Protein AF-A0A7S0VLE3-F1 (afdb_monomer_lite)

Radius of gyration: 24.73 Å; chains: 1; bounding box: 99×33×44 Å

Sequence (152 aa):
GGGARGEAKYWEDTLCALFGVPTDYTVLVSRQYVGLYHLLLAKTPLVERGVVRGARSLCAGCGLLGMLGNKGAVAASVAVYNDRICFLCAHLAAGQSQVERRNADYHDIIRRAVFTSESPEGREASRESAPPGEATPERAEGGGSPGGFAGA

Structure (mmCIF, N/CA/C/O backbone):
data_AF-A0A7S0VLE3-F1
#
_entry.id   AF-A0A7S0VLE3-F1
#
loop_
_atom_site.group_PDB
_atom_site.id
_atom_site.type_symbol
_atom_site.label_atom_id
_atom_site.label_alt_id
_atom_site.label_comp_id
_atom_site.label_asym_id
_atom_site.label_entity_id
_atom_site.label_seq_id
_atom_site.pdbx_PDB_ins_code
_atom_site.Cartn_x
_atom_site.Cartn_y
_atom_site.Cartn_z
_atom_site.occupancy
_atom_site.B_iso_or_equiv
_atom_site.auth_seq_id
_atom_site.auth_comp_id
_atom_site.auth_asym_id
_atom_site.auth_atom_id
_atom_site.pdbx_PDB_model_num
ATOM 1 N N . GLY A 1 1 ? 23.371 9.328 5.624 1.00 32.75 1 GLY A N 1
ATOM 2 C CA . GLY A 1 1 ? 22.262 8.429 5.249 1.00 32.75 1 GLY A CA 1
ATOM 3 C C . GLY A 1 1 ? 21.153 8.582 6.266 1.00 32.75 1 GLY A C 1
ATOM 4 O O . GLY A 1 1 ? 21.428 8.414 7.441 1.00 32.75 1 GLY A O 1
ATOM 5 N N . GLY A 1 2 ? 19.953 8.986 5.842 1.00 39.00 2 GLY A N 1
ATOM 6 C CA . GLY A 1 2 ? 18.837 9.315 6.749 1.00 39.00 2 GLY A CA 1
ATOM 7 C C . GLY A 1 2 ? 17.573 9.853 6.056 1.00 39.00 2 GLY A C 1
ATOM 8 O O . GLY A 1 2 ? 16.498 9.796 6.639 1.00 39.00 2 GLY A O 1
ATOM 9 N N . GLY A 1 3 ? 17.674 10.302 4.797 1.00 51.25 3 GLY A N 1
ATOM 10 C CA . GLY A 1 3 ? 16.578 10.978 4.084 1.00 51.25 3 GLY A CA 1
ATOM 11 C C . GLY A 1 3 ? 15.304 10.147 3.894 1.00 51.25 3 GLY A C 1
ATOM 12 O O . GLY A 1 3 ? 14.232 10.596 4.274 1.00 51.25 3 GLY A O 1
ATOM 13 N N . ALA A 1 4 ? 15.405 8.907 3.397 1.00 53.47 4 ALA A N 1
ATOM 14 C CA . ALA A 1 4 ? 14.213 8.135 3.021 1.00 53.47 4 ALA A CA 1
ATOM 15 C C . ALA A 1 4 ? 13.288 7.783 4.207 1.00 53.47 4 ALA A C 1
ATOM 17 O O . ALA A 1 4 ? 12.072 7.825 4.055 1.00 53.47 4 ALA A O 1
ATOM 18 N N . ARG A 1 5 ? 13.841 7.487 5.398 1.00 53.12 5 ARG A N 1
ATOM 19 C CA . ARG A 1 5 ? 13.031 7.189 6.601 1.00 53.12 5 ARG A CA 1
ATOM 20 C C . ARG A 1 5 ? 12.342 8.428 7.171 1.00 53.12 5 ARG A C 1
ATOM 22 O O . ARG A 1 5 ? 11.266 8.299 7.747 1.00 53.12 5 ARG A O 1
ATOM 29 N N . GLY A 1 6 ? 12.957 9.603 7.024 1.00 63.75 6 GLY A N 1
ATOM 30 C CA . GLY A 1 6 ? 12.367 10.865 7.468 1.00 63.75 6 GLY A CA 1
ATOM 31 C C . GLY A 1 6 ? 11.123 11.232 6.659 1.00 63.75 6 GLY A C 1
ATOM 32 O O . GLY A 1 6 ? 10.143 11.699 7.228 1.00 63.75 6 GLY A O 1
ATOM 33 N N . GLU A 1 7 ? 11.131 10.948 5.354 1.00 74.38 7 GLU A N 1
ATOM 34 C CA . GLU A 1 7 ? 10.026 11.291 4.453 1.00 74.38 7 GLU A CA 1
ATOM 35 C C . GLU A 1 7 ? 8.763 10.468 4.722 1.00 74.38 7 GLU A C 1
ATOM 37 O O . GLU A 1 7 ? 7.689 11.048 4.870 1.00 74.38 7 GLU A O 1
ATOM 42 N N . ALA A 1 8 ? 8.862 9.137 4.845 1.00 82.12 8 ALA A N 1
ATOM 43 C CA . ALA A 1 8 ? 7.682 8.324 5.162 1.00 82.12 8 ALA A CA 1
ATOM 44 C C . ALA A 1 8 ? 7.105 8.657 6.536 1.00 82.12 8 ALA A C 1
ATOM 46 O O . ALA A 1 8 ? 5.889 8.743 6.671 1.00 82.12 8 ALA A O 1
ATOM 47 N N . LYS A 1 9 ? 7.961 8.906 7.535 1.00 87.06 9 LYS A N 1
ATOM 48 C CA . LYS A 1 9 ? 7.494 9.309 8.862 1.00 87.06 9 LYS A CA 1
ATOM 49 C C . LYS A 1 9 ? 6.771 10.657 8.828 1.00 87.06 9 LYS A C 1
ATOM 51 O O . LYS A 1 9 ? 5.721 10.790 9.443 1.00 87.06 9 LYS A O 1
ATOM 56 N N . TYR A 1 10 ? 7.297 11.631 8.086 1.00 91.50 10 TYR A N 1
ATOM 57 C CA . TYR A 1 10 ? 6.638 12.925 7.910 1.00 91.50 10 TYR A CA 1
ATOM 58 C C . TYR A 1 10 ? 5.242 12.778 7.285 1.00 91.50 10 TYR A C 1
ATOM 60 O O . TYR A 1 10 ? 4.277 13.367 7.780 1.00 91.50 10 TYR A O 1
ATOM 68 N N . TRP A 1 11 ? 5.123 11.966 6.229 1.00 93.06 11 TRP A N 1
ATOM 69 C CA . TRP A 1 11 ? 3.835 11.692 5.587 1.00 93.06 11 TRP A CA 1
ATOM 70 C C . TRP A 1 11 ? 2.870 10.950 6.508 1.00 93.06 11 TRP A C 1
ATOM 72 O O . TRP A 1 11 ? 1.699 11.319 6.569 1.00 93.06 11 TRP A O 1
ATOM 82 N N . GLU A 1 12 ? 3.350 9.944 7.238 1.00 94.44 12 GLU A N 1
ATOM 83 C CA . GLU A 1 12 ? 2.547 9.206 8.211 1.00 94.44 12 GLU A CA 1
ATOM 84 C C . GLU A 1 12 ? 1.991 10.139 9.285 1.00 94.44 12 GLU A C 1
ATOM 86 O O . GLU A 1 12 ? 0.778 10.209 9.451 1.00 94.44 12 GLU A O 1
ATOM 91 N N . ASP A 1 13 ? 2.854 10.905 9.957 1.00 94.44 13 ASP A N 1
ATOM 92 C CA . ASP A 1 13 ? 2.459 11.807 11.042 1.00 94.44 13 ASP A CA 1
ATOM 93 C C . ASP A 1 13 ? 1.436 12.847 10.550 1.00 94.44 13 ASP A C 1
ATOM 95 O O . ASP A 1 13 ? 0.418 13.088 11.203 1.00 94.44 13 ASP A O 1
ATOM 99 N N . THR A 1 14 ? 1.669 13.422 9.363 1.00 96.06 14 THR A N 1
ATOM 100 C CA . THR A 1 14 ? 0.783 14.431 8.760 1.00 96.06 14 THR A CA 1
ATOM 101 C C . THR A 1 14 ? -0.594 13.857 8.432 1.00 96.06 14 THR A C 1
ATOM 103 O O . THR A 1 14 ? -1.618 14.455 8.770 1.00 96.06 14 THR A O 1
ATOM 106 N N . LEU A 1 15 ? -0.641 12.689 7.786 1.00 96.00 15 LEU A N 1
ATOM 107 C CA . LEU A 1 15 ? -1.901 12.050 7.402 1.00 96.00 15 LEU A CA 1
ATOM 108 C C . LEU A 1 15 ? -2.647 11.510 8.626 1.00 96.00 15 LEU A C 1
ATOM 110 O O . LEU A 1 15 ? -3.861 11.672 8.719 1.00 96.00 15 LEU A O 1
ATOM 114 N N . CYS A 1 16 ? -1.939 10.931 9.595 1.00 96.88 16 CYS A N 1
ATOM 115 C CA . CYS A 1 16 ? -2.521 10.473 10.853 1.00 96.88 16 CYS A CA 1
ATOM 116 C C . CYS A 1 16 ? -3.177 11.622 11.624 1.00 96.88 16 CYS A C 1
ATOM 118 O O . CYS A 1 16 ? -4.313 11.473 12.074 1.00 96.88 16 CYS A O 1
ATOM 120 N N . ALA A 1 17 ? -2.515 12.780 11.716 1.00 96.38 17 ALA A N 1
ATOM 121 C CA . ALA A 1 17 ? -3.099 13.966 12.337 1.00 96.38 17 ALA A CA 1
ATOM 122 C C . ALA A 1 17 ? -4.342 14.457 11.575 1.00 96.38 17 ALA A C 1
ATOM 124 O O . ALA A 1 17 ? -5.376 14.714 12.190 1.00 96.38 17 ALA A O 1
ATOM 125 N N . LEU A 1 18 ? -4.271 14.530 10.240 1.00 97.25 18 LEU A N 1
ATOM 126 C CA . LEU A 1 18 ? -5.385 14.973 9.393 1.00 97.25 18 LEU A CA 1
ATOM 127 C C . LEU A 1 18 ? -6.625 14.079 9.532 1.00 97.25 18 LEU A C 1
ATOM 129 O O . LEU A 1 18 ? -7.749 14.577 9.531 1.00 97.25 18 LEU A O 1
ATOM 133 N N . PHE A 1 19 ? -6.426 12.765 9.641 1.00 96.69 19 PHE A N 1
ATOM 134 C CA . PHE A 1 19 ? -7.511 11.794 9.761 1.00 96.69 19 PHE A CA 1
ATOM 135 C C . PHE A 1 19 ? -7.897 11.475 11.212 1.00 96.69 19 PHE A C 1
ATOM 137 O O . PHE A 1 19 ? -8.742 10.612 11.418 1.00 96.69 19 PHE A O 1
ATOM 144 N N . GLY A 1 20 ? -7.318 12.135 12.218 1.00 95.69 20 GLY A N 1
ATOM 145 C CA . GLY A 1 20 ? -7.679 11.901 13.621 1.00 95.69 20 GLY A CA 1
ATOM 146 C C . GLY A 1 20 ? -7.301 10.506 14.133 1.00 95.69 20 GLY A C 1
ATOM 147 O O . GLY A 1 20 ? -8.041 9.905 14.910 1.00 95.69 20 GLY A O 1
ATOM 148 N N . VAL A 1 21 ? -6.175 9.952 13.681 1.00 96.25 21 VAL A N 1
ATOM 149 C CA . VAL A 1 21 ? -5.635 8.671 14.167 1.00 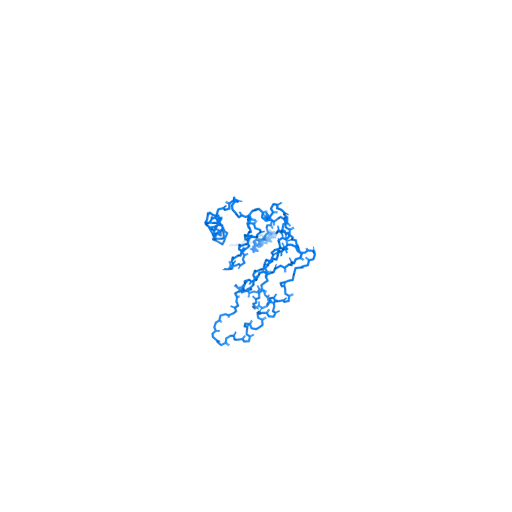96.25 21 VAL A CA 1
ATOM 150 C C . VAL A 1 21 ? -5.078 8.832 15.597 1.00 96.25 21 VAL A C 1
ATOM 152 O O . VAL A 1 21 ? -4.395 9.822 15.855 1.00 96.25 21 VAL A O 1
ATOM 155 N N . PRO A 1 22 ? -5.287 7.870 16.52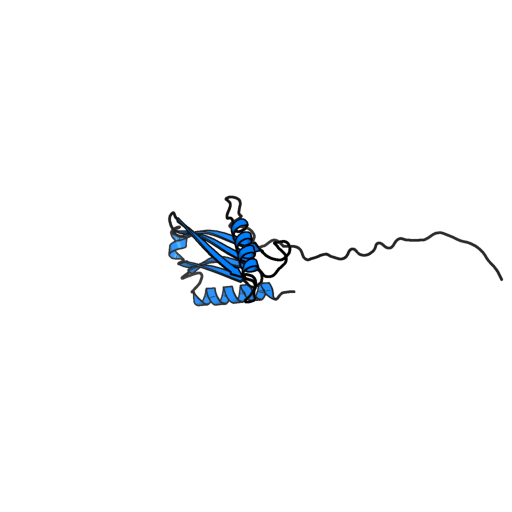7 1.00 90.69 22 PRO A N 1
ATOM 156 C CA . PRO A 1 22 ? -6.004 6.600 16.363 1.00 90.69 22 PRO A CA 1
ATOM 157 C C . PRO A 1 22 ? -7.515 6.664 16.670 1.00 90.69 22 PRO A C 1
ATOM 159 O O . PRO A 1 22 ? -8.189 5.635 16.659 1.00 90.69 22 PRO A O 1
ATOM 162 N N . THR A 1 23 ? -8.060 7.840 16.986 1.00 96.06 23 THR A N 1
ATOM 163 C CA . THR A 1 23 ? -9.443 7.993 17.466 1.00 96.06 23 THR A CA 1
ATOM 164 C C . THR A 1 23 ? -10.476 7.682 16.382 1.00 96.06 23 THR A C 1
ATOM 166 O O . THR A 1 23 ? -11.296 6.782 16.549 1.00 96.06 23 THR A O 1
ATOM 169 N N . ASP A 1 24 ? -10.427 8.391 15.255 1.00 96.94 24 ASP A N 1
ATOM 170 C CA . ASP A 1 24 ? -11.396 8.230 14.167 1.00 96.94 24 ASP A CA 1
ATOM 171 C C . ASP A 1 24 ? -11.002 7.113 13.202 1.00 96.94 24 ASP A C 1
ATOM 173 O O . ASP A 1 24 ? -11.865 6.435 12.630 1.00 96.94 24 ASP A O 1
ATOM 177 N N . TYR A 1 25 ? -9.698 6.928 13.009 1.00 98.56 25 TYR A N 1
ATOM 178 C CA . TYR A 1 25 ? -9.113 5.942 12.113 1.00 98.56 25 TYR A CA 1
ATOM 179 C C . TYR A 1 25 ? -7.948 5.219 12.778 1.00 98.56 25 TYR A C 1
ATOM 181 O O . TYR A 1 25 ? -7.214 5.793 13.567 1.00 98.56 25 TYR A O 1
ATOM 189 N N . THR A 1 26 ? -7.731 3.967 12.398 1.00 97.62 26 THR A N 1
ATOM 190 C CA . THR A 1 26 ? -6.593 3.144 12.802 1.00 97.62 26 THR A CA 1
ATOM 191 C C . THR A 1 26 ? -5.709 2.872 11.590 1.00 97.62 26 THR A C 1
ATOM 193 O O . THR A 1 26 ? -6.213 2.548 10.509 1.00 97.62 26 THR A O 1
ATOM 196 N N . VAL A 1 27 ? -4.390 2.986 11.768 1.00 97.50 27 VAL A N 1
ATOM 197 C CA . VAL A 1 27 ? -3.403 2.593 10.754 1.00 97.50 27 VAL A CA 1
ATOM 198 C C . VAL A 1 27 ? -3.365 1.075 10.656 1.00 97.50 27 VAL A C 1
ATOM 200 O O . VAL A 1 27 ? -3.075 0.391 11.633 1.00 97.50 27 VAL A O 1
ATOM 203 N N . LEU A 1 28 ? -3.644 0.552 9.465 1.00 96.94 28 LEU A N 1
ATOM 204 C CA . LEU A 1 28 ? -3.559 -0.876 9.161 1.00 96.94 28 LEU A CA 1
ATOM 205 C C . LEU A 1 28 ? -2.238 -1.236 8.481 1.00 96.94 28 LEU A C 1
ATOM 207 O O . LEU A 1 28 ? -1.669 -2.288 8.746 1.00 96.94 28 LEU A O 1
ATOM 211 N N . VAL A 1 29 ? -1.757 -0.366 7.590 1.00 95.88 29 VAL A N 1
ATOM 212 C CA . VAL A 1 29 ? -0.486 -0.521 6.872 1.00 95.88 29 VAL A CA 1
ATOM 213 C C . VAL A 1 29 ? 0.170 0.844 6.743 1.00 95.88 29 VAL A C 1
ATOM 215 O O . VAL A 1 29 ? -0.483 1.781 6.298 1.00 95.88 29 VAL A O 1
ATOM 218 N N . SER A 1 30 ? 1.466 0.923 7.042 1.00 94.75 30 SER A N 1
ATOM 219 C CA . SER A 1 30 ? 2.356 2.013 6.630 1.00 94.75 30 SER A CA 1
ATOM 220 C C . SER A 1 30 ? 3.574 1.392 5.952 1.00 94.75 30 SER A C 1
ATOM 222 O O . SER A 1 30 ? 4.336 0.644 6.574 1.00 94.75 30 SER A O 1
ATOM 224 N N . ARG A 1 31 ? 3.720 1.605 4.641 1.00 93.00 31 ARG A N 1
ATOM 225 C CA . ARG A 1 31 ? 4.765 0.947 3.849 1.00 93.00 31 ARG A CA 1
ATOM 226 C C . ARG A 1 31 ? 5.349 1.881 2.803 1.00 93.00 31 ARG A C 1
ATOM 228 O O . ARG A 1 31 ? 4.628 2.421 1.970 1.00 93.00 31 ARG A O 1
ATOM 235 N N . GLN A 1 32 ? 6.673 2.002 2.801 1.00 90.81 32 GLN A N 1
ATOM 236 C CA . GLN A 1 32 ? 7.426 2.723 1.780 1.00 90.81 32 GLN A CA 1
ATOM 237 C C . GLN A 1 32 ? 8.204 1.750 0.889 1.00 90.81 32 GLN A C 1
ATOM 239 O O . GLN A 1 32 ? 8.788 0.776 1.370 1.00 90.81 32 GLN A O 1
ATOM 244 N N . TYR A 1 33 ? 8.246 2.038 -0.410 1.00 88.94 33 TYR A N 1
ATOM 245 C CA . TYR A 1 33 ? 9.132 1.393 -1.371 1.00 88.94 33 TYR A CA 1
ATOM 246 C C . TYR A 1 33 ? 9.749 2.441 -2.296 1.00 88.94 33 TYR A C 1
ATOM 248 O O . TYR A 1 33 ? 9.113 2.918 -3.235 1.00 88.94 33 TYR A O 1
ATOM 256 N N . VAL A 1 34 ? 11.004 2.802 -2.026 1.00 87.38 34 VAL A N 1
ATOM 257 C CA . VAL A 1 34 ? 11.712 3.880 -2.732 1.00 87.38 34 VAL A CA 1
ATOM 258 C C . VAL A 1 34 ? 10.886 5.179 -2.682 1.00 87.38 34 VAL A C 1
ATOM 260 O O . VAL A 1 34 ? 10.722 5.736 -1.600 1.00 87.38 34 VAL A O 1
ATOM 263 N N . GLY A 1 35 ? 10.335 5.640 -3.811 1.00 86.38 35 GLY A N 1
ATOM 264 C CA . GLY A 1 35 ? 9.496 6.842 -3.902 1.00 86.38 35 GLY A CA 1
ATOM 265 C C . GLY A 1 35 ? 7.989 6.586 -3.791 1.00 86.38 35 GLY A C 1
ATOM 266 O O . GLY A 1 35 ? 7.208 7.509 -3.987 1.00 86.38 35 GLY A O 1
ATOM 267 N N . LEU A 1 36 ? 7.563 5.347 -3.536 1.00 90.31 36 LEU A N 1
ATOM 268 C CA . LEU A 1 36 ? 6.164 5.002 -3.286 1.00 90.31 36 LEU A CA 1
ATOM 269 C C . LEU A 1 36 ? 5.909 4.926 -1.785 1.00 90.31 36 LEU A C 1
ATOM 271 O O . LEU A 1 36 ? 6.674 4.290 -1.059 1.00 90.31 36 LEU A O 1
ATOM 275 N N . TYR A 1 37 ? 4.800 5.504 -1.337 1.00 92.50 37 TYR A N 1
ATOM 276 C CA . TYR A 1 37 ? 4.322 5.382 0.034 1.00 92.50 37 TYR A CA 1
ATOM 277 C C . TYR A 1 37 ? 2.855 4.949 0.042 1.00 92.50 37 TYR A C 1
ATOM 279 O O . TYR A 1 37 ? 2.046 5.460 -0.731 1.00 92.50 37 TYR A O 1
ATOM 287 N N . HIS A 1 38 ? 2.531 3.971 0.885 1.00 93.81 38 HIS A N 1
ATOM 288 C CA . HIS A 1 38 ? 1.207 3.375 1.003 1.00 93.81 38 HIS A CA 1
ATOM 289 C C . HIS A 1 38 ? 0.790 3.369 2.471 1.00 93.81 38 HIS A C 1
ATOM 291 O O . HIS A 1 38 ? 1.357 2.635 3.284 1.00 93.81 38 HIS A O 1
ATOM 297 N N . LEU A 1 39 ? -0.208 4.192 2.783 1.00 96.19 39 LEU A N 1
ATOM 298 C CA . LEU A 1 39 ? -0.849 4.268 4.087 1.00 96.19 39 LEU A CA 1
ATOM 299 C C . LEU A 1 39 ? -2.289 3.771 3.943 1.00 96.19 39 LEU A C 1
ATOM 301 O O . LEU A 1 39 ? -3.084 4.383 3.231 1.00 96.19 39 LEU A O 1
ATOM 305 N N . LEU A 1 40 ? -2.619 2.656 4.595 1.00 97.25 40 LEU A 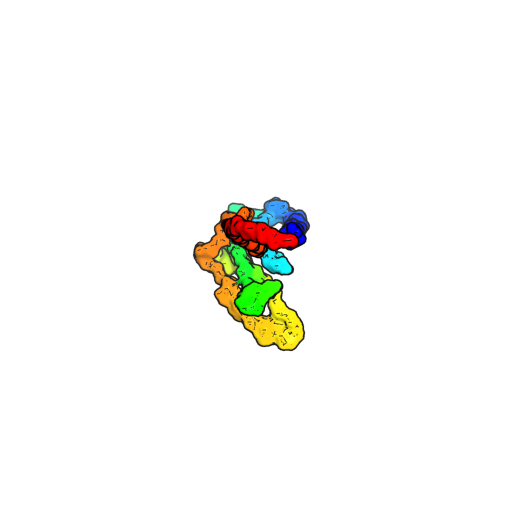N 1
ATOM 306 C CA . LEU A 1 40 ? -3.981 2.125 4.643 1.00 97.25 40 LEU A CA 1
ATOM 307 C C . LEU A 1 40 ? -4.573 2.397 6.023 1.00 97.25 40 LEU A C 1
ATOM 309 O O . LEU A 1 40 ? -4.063 1.898 7.027 1.00 97.25 40 LEU A O 1
ATOM 313 N N . LEU A 1 41 ? -5.665 3.156 6.054 1.00 97.69 41 LEU A N 1
ATOM 314 C CA . LEU A 1 41 ? -6.415 3.497 7.260 1.00 97.69 41 LEU A CA 1
ATOM 315 C C . LEU A 1 41 ? -7.820 2.893 7.191 1.00 97.69 41 LEU A C 1
ATOM 317 O O . LEU A 1 41 ? -8.419 2.823 6.117 1.00 97.69 41 LEU A O 1
ATOM 321 N N . ALA A 1 42 ? -8.380 2.521 8.338 1.00 98.06 42 ALA A N 1
ATOM 322 C CA . ALA A 1 42 ? -9.794 2.167 8.460 1.00 98.06 42 ALA A CA 1
ATOM 323 C C . ALA A 1 42 ? -10.413 2.837 9.681 1.00 98.06 42 ALA A C 1
ATOM 325 O O . ALA A 1 42 ? -9.715 3.105 10.653 1.00 98.06 42 ALA A O 1
ATOM 326 N N . LYS A 1 43 ? -11.724 3.104 9.647 1.00 98.25 43 LYS A N 1
ATOM 327 C CA . LYS A 1 43 ? -12.439 3.665 10.800 1.00 98.25 43 LYS A CA 1
ATOM 328 C C . LYS A 1 43 ? -12.236 2.776 12.028 1.00 98.25 43 LYS A C 1
ATOM 330 O O . LYS A 1 43 ? -12.536 1.583 11.957 1.00 98.25 43 LYS A O 1
ATOM 335 N N . THR A 1 44 ? -11.798 3.355 13.145 1.00 98.25 44 THR A N 1
ATOM 336 C CA . THR A 1 44 ? -11.471 2.611 14.378 1.00 98.25 44 THR A CA 1
ATOM 337 C C . THR A 1 44 ? -12.606 1.686 14.838 1.00 98.25 44 THR A C 1
ATOM 339 O O . THR A 1 44 ? -12.345 0.497 15.030 1.00 98.25 44 THR A O 1
ATOM 342 N N . PRO A 1 45 ? -13.891 2.108 14.833 1.00 98.38 45 PRO A N 1
ATOM 343 C CA . PRO A 1 45 ? -14.985 1.213 15.215 1.00 98.38 45 PRO A CA 1
ATOM 344 C C . PRO A 1 45 ? -15.149 -0.028 14.315 1.00 98.38 45 PRO A C 1
ATOM 346 O O . PRO A 1 45 ? -15.707 -1.033 14.749 1.00 98.38 45 PRO A O 1
ATOM 349 N N . LEU A 1 46 ? -14.714 0.015 13.047 1.00 98.25 46 LEU A N 1
ATOM 350 C CA . LEU A 1 46 ? -14.757 -1.155 12.156 1.00 98.25 46 LEU A CA 1
ATOM 351 C C . LEU A 1 46 ? -13.637 -2.153 12.463 1.00 98.25 46 LEU A C 1
ATOM 353 O O . LEU A 1 46 ? -13.835 -3.356 12.293 1.00 98.25 46 LEU A O 1
ATOM 357 N N . VAL A 1 47 ? -12.486 -1.660 12.917 1.00 97.94 47 VAL A N 1
ATOM 358 C CA . VAL A 1 47 ? -11.359 -2.494 13.346 1.00 97.94 47 VAL A CA 1
ATOM 359 C C . VAL A 1 47 ? -11.688 -3.165 14.679 1.00 97.94 47 VAL A C 1
ATOM 361 O O . VAL A 1 47 ? -11.575 -4.381 14.791 1.00 97.94 47 VAL A O 1
ATOM 364 N N . GLU A 1 48 ? -12.201 -2.406 15.652 1.00 97.50 48 GLU A N 1
ATOM 365 C CA . GLU A 1 48 ? -12.584 -2.917 16.979 1.00 97.50 48 GLU A CA 1
ATOM 366 C C . GLU A 1 48 ? -13.678 -3.989 16.915 1.00 97.50 48 GLU A C 1
ATOM 368 O O . GLU A 1 48 ? -13.625 -4.984 17.634 1.00 97.50 48 GLU A O 1
ATOM 373 N N . ARG A 1 49 ? -14.652 -3.833 16.007 1.00 98.12 49 ARG A N 1
ATOM 374 C CA . ARG A 1 49 ? -15.687 -4.852 15.758 1.00 98.12 49 ARG A CA 1
ATOM 375 C C . ARG A 1 49 ? -15.190 -6.057 14.953 1.00 98.12 49 ARG A C 1
ATOM 377 O O . ARG A 1 49 ? -15.981 -6.951 14.662 1.00 98.12 49 ARG A O 1
ATOM 384 N N . GLY A 1 50 ? -13.928 -6.070 14.524 1.00 97.31 50 GLY A N 1
ATOM 385 C CA . GLY A 1 50 ? -13.360 -7.130 13.689 1.00 97.31 50 GLY A CA 1
ATOM 386 C C . GLY A 1 50 ? -13.916 -7.183 12.261 1.00 97.31 50 GLY A C 1
ATOM 387 O O . GLY A 1 50 ? -13.700 -8.173 11.561 1.00 97.31 50 GLY A O 1
ATOM 388 N N . VAL A 1 51 ? -14.618 -6.136 11.808 1.00 98.31 51 VAL A N 1
ATOM 389 C CA . VAL A 1 51 ? -15.119 -6.031 10.426 1.00 98.31 51 VAL A CA 1
ATOM 390 C C . VAL A 1 51 ? -13.953 -5.866 9.458 1.00 98.31 51 VAL A C 1
ATOM 392 O O . VAL A 1 51 ? -13.965 -6.470 8.390 1.00 98.31 51 VAL A O 1
ATOM 395 N N . VAL A 1 52 ? -12.944 -5.078 9.839 1.00 98.38 52 VAL A N 1
ATOM 396 C CA . VAL A 1 52 ? -11.714 -4.875 9.065 1.00 98.38 52 VAL A CA 1
ATOM 397 C C . VAL A 1 52 ? -10.542 -5.507 9.810 1.00 98.38 52 VAL A C 1
ATOM 399 O O . VAL A 1 52 ? -10.272 -5.141 10.951 1.00 98.38 52 VAL A O 1
ATOM 402 N N . ARG A 1 53 ? -9.859 -6.476 9.189 1.00 96.88 53 ARG A N 1
ATOM 403 C CA . ARG A 1 53 ? -8.816 -7.292 9.843 1.00 96.88 53 ARG A CA 1
ATOM 404 C C . ARG A 1 53 ? -7.846 -7.933 8.845 1.00 96.88 53 ARG A C 1
ATOM 406 O O . ARG A 1 53 ? -8.134 -7.993 7.653 1.00 96.88 53 ARG A O 1
ATOM 413 N N . GLY A 1 54 ? -6.723 -8.462 9.339 1.00 95.00 54 GLY A N 1
ATOM 414 C CA . GLY A 1 54 ? -5.758 -9.245 8.543 1.00 95.00 54 GLY A CA 1
ATOM 415 C C . GLY A 1 54 ? -5.199 -8.466 7.349 1.00 95.00 54 GLY A C 1
ATOM 416 O O . GLY A 1 54 ? -5.477 -8.822 6.190 1.00 95.00 54 GLY A O 1
ATOM 417 N N . ALA A 1 55 ? -4.534 -7.350 7.664 1.00 96.06 55 ALA A N 1
ATOM 418 C CA . ALA A 1 55 ? -3.969 -6.405 6.714 1.00 96.06 55 ALA A CA 1
ATOM 419 C C . ALA A 1 55 ? -2.506 -6.751 6.355 1.00 96.06 55 ALA A C 1
ATOM 421 O O . ALA A 1 55 ? -1.590 -6.548 7.149 1.00 96.06 55 ALA A O 1
ATOM 422 N N . ARG A 1 56 ? -2.278 -7.221 5.122 1.00 94.81 56 ARG A N 1
ATOM 423 C CA . ARG A 1 56 ? -0.971 -7.530 4.513 1.00 94.81 56 ARG A CA 1
ATOM 424 C C . ARG A 1 56 ? -0.384 -6.316 3.873 1.00 94.81 56 ARG A C 1
ATOM 426 O O . ARG A 1 56 ? -1.120 -5.508 3.318 1.00 94.81 56 ARG A O 1
ATOM 433 N N . SER A 1 57 ? 0.941 -6.285 3.797 1.00 95.50 57 SER A N 1
ATOM 434 C CA . SER A 1 57 ? 1.633 -5.449 2.827 1.00 95.50 57 SER A CA 1
ATOM 435 C C . SER A 1 57 ? 2.832 -6.163 2.220 1.00 95.50 57 SER A C 1
ATOM 437 O O . SER A 1 57 ? 3.430 -7.032 2.848 1.00 95.50 57 SER A O 1
ATOM 439 N N . LEU A 1 58 ? 3.168 -5.806 0.984 1.00 93.75 58 LEU A N 1
ATOM 440 C CA . LEU A 1 58 ? 4.374 -6.267 0.303 1.00 93.75 58 LEU A CA 1
ATOM 441 C C . LEU A 1 58 ? 4.895 -5.190 -0.646 1.00 93.75 58 LEU A C 1
ATOM 443 O O . LEU A 1 58 ? 4.179 -4.250 -1.003 1.00 93.75 58 LEU A O 1
ATOM 447 N N . CYS A 1 59 ? 6.140 -5.358 -1.080 1.00 92.56 59 CYS A N 1
ATOM 448 C CA . CYS A 1 59 ? 6.738 -4.564 -2.145 1.00 92.56 59 CYS A CA 1
ATOM 449 C C . CYS A 1 59 ? 7.183 -5.505 -3.268 1.00 92.56 59 CYS A C 1
ATOM 451 O O . CYS A 1 59 ? 7.742 -6.566 -2.996 1.00 92.56 59 CYS A O 1
ATOM 453 N N . ALA A 1 60 ? 6.968 -5.107 -4.518 1.00 91.19 60 ALA A N 1
ATOM 454 C CA . ALA A 1 60 ? 7.376 -5.854 -5.701 1.00 91.19 60 ALA A CA 1
ATOM 455 C C . ALA A 1 60 ? 8.242 -4.953 -6.586 1.00 91.19 60 ALA A C 1
ATOM 457 O O . ALA A 1 60 ? 7.731 -4.051 -7.244 1.00 91.19 60 ALA A O 1
ATOM 458 N N . GLY A 1 61 ? 9.556 -5.179 -6.584 1.00 87.62 61 GLY A N 1
ATOM 459 C CA . GLY A 1 61 ? 10.476 -4.468 -7.473 1.00 87.62 61 GLY A CA 1
ATOM 460 C C . GLY A 1 61 ? 10.389 -4.960 -8.917 1.00 87.62 61 GLY A C 1
ATOM 461 O O . GLY A 1 61 ? 10.177 -6.151 -9.152 1.00 87.62 61 GLY A O 1
ATOM 462 N N . CYS A 1 62 ? 10.592 -4.047 -9.866 1.00 83.12 62 CYS A N 1
ATOM 463 C CA . CYS A 1 62 ? 10.812 -4.337 -11.285 1.00 83.12 62 CYS A CA 1
ATOM 464 C C . CYS A 1 62 ? 11.967 -3.462 -11.813 1.00 83.12 62 CYS A C 1
ATOM 466 O O . CYS A 1 62 ? 12.373 -2.500 -11.160 1.00 83.12 62 CYS A O 1
ATOM 468 N N . GLY A 1 63 ? 12.561 -3.796 -12.964 1.00 72.38 63 GLY A N 1
ATOM 469 C CA . GLY A 1 63 ? 13.711 -3.022 -13.460 1.00 72.38 63 GLY A CA 1
ATOM 470 C C . GLY A 1 63 ? 14.695 -3.795 -14.331 1.00 72.38 63 GLY A C 1
ATOM 471 O O . GLY A 1 63 ? 14.376 -4.864 -14.864 1.00 72.38 63 GLY A O 1
ATOM 472 N N . LEU A 1 64 ? 15.900 -3.243 -14.482 1.00 62.81 64 LEU A N 1
ATOM 473 C CA . LEU A 1 64 ? 17.031 -3.952 -15.079 1.00 62.81 64 LEU A CA 1
ATOM 474 C C . LEU A 1 64 ? 17.365 -5.148 -14.167 1.00 62.81 64 LEU A C 1
ATOM 476 O O . LEU A 1 64 ? 17.356 -5.009 -12.944 1.00 62.81 64 LEU A O 1
ATOM 480 N N . LEU A 1 65 ? 17.567 -6.343 -14.734 1.00 63.44 65 LEU A N 1
ATOM 481 C CA . LEU A 1 65 ? 17.706 -7.605 -13.976 1.00 63.44 65 LEU A CA 1
ATOM 482 C C . LEU A 1 65 ? 16.521 -7.925 -13.032 1.00 63.44 65 LEU A C 1
ATOM 484 O O . LEU A 1 65 ? 16.661 -8.685 -12.078 1.00 63.44 65 LEU A O 1
ATOM 488 N N . GLY A 1 66 ? 15.340 -7.343 -13.269 1.00 57.19 66 GLY A N 1
ATOM 489 C CA . GLY A 1 66 ? 14.123 -7.626 -12.501 1.00 57.19 66 GLY A CA 1
ATOM 490 C C . GLY A 1 66 ? 14.113 -7.106 -11.057 1.00 57.19 66 GLY A C 1
ATOM 491 O O . GLY A 1 66 ? 13.154 -7.379 -10.341 1.00 57.19 66 GLY A O 1
ATOM 492 N N . MET A 1 67 ? 15.152 -6.389 -10.606 1.00 59.06 67 MET A N 1
ATOM 493 C CA . MET A 1 67 ? 15.255 -5.849 -9.235 1.00 59.06 67 MET A CA 1
ATOM 494 C C . MET A 1 67 ? 16.072 -4.552 -9.124 1.00 59.06 67 MET A C 1
ATOM 496 O O . MET A 1 67 ? 15.985 -3.874 -8.102 1.00 59.06 67 MET A O 1
ATOM 500 N N . LEU A 1 68 ? 16.868 -4.193 -10.137 1.00 60.09 68 LEU A N 1
ATOM 501 C CA . LEU A 1 68 ? 17.725 -3.011 -10.098 1.00 60.09 68 LEU A CA 1
ATOM 502 C C . LEU A 1 68 ? 16.962 -1.803 -10.670 1.00 60.09 68 LEU A C 1
ATOM 504 O O . LEU A 1 68 ? 16.800 -1.666 -11.886 1.00 60.09 68 LEU A O 1
ATOM 508 N N . GLY A 1 69 ? 16.456 -0.939 -9.787 1.00 63.75 69 GLY A N 1
ATOM 509 C CA . GLY A 1 69 ? 15.768 0.296 -10.168 1.00 63.75 69 GLY A CA 1
ATOM 510 C C . GLY A 1 69 ? 14.916 0.909 -9.055 1.00 63.75 69 GLY A C 1
ATOM 511 O O . GLY A 1 69 ? 14.701 0.312 -8.006 1.00 63.75 69 GLY A O 1
ATOM 512 N N . ASN A 1 70 ? 14.400 2.116 -9.304 1.00 76.25 70 ASN A N 1
ATOM 513 C CA . ASN A 1 70 ? 13.410 2.796 -8.454 1.00 76.25 70 ASN A CA 1
ATOM 514 C C . ASN A 1 70 ? 11.960 2.534 -8.907 1.00 76.25 70 ASN A C 1
ATOM 516 O O . ASN A 1 70 ? 11.074 3.356 -8.664 1.00 76.25 70 ASN A O 1
ATOM 520 N N . LYS A 1 71 ? 11.744 1.431 -9.631 1.00 88.31 71 LYS A N 1
ATOM 521 C CA . LYS A 1 71 ? 10.472 1.040 -10.239 1.00 88.31 71 LYS A CA 1
ATOM 522 C C . LYS A 1 71 ? 9.934 -0.203 -9.548 1.00 88.31 71 LYS A C 1
ATOM 524 O O . LYS A 1 71 ? 10.688 -1.028 -9.037 1.00 88.31 71 LYS A O 1
ATOM 529 N N . GLY A 1 72 ? 8.619 -0.310 -9.496 1.00 92.88 72 GLY A N 1
ATOM 530 C CA . GLY A 1 72 ? 7.956 -1.406 -8.807 1.00 92.88 72 GLY A CA 1
ATOM 531 C C . GLY A 1 72 ? 6.616 -0.987 -8.248 1.00 92.88 72 GLY A C 1
ATOM 532 O O . GLY A 1 72 ? 6.034 0.011 -8.671 1.00 92.88 72 GLY A O 1
ATOM 533 N N . ALA A 1 73 ? 6.137 -1.752 -7.281 1.00 94.25 73 ALA A N 1
ATOM 534 C CA . ALA A 1 73 ? 4.871 -1.523 -6.622 1.00 94.25 73 ALA A CA 1
ATOM 535 C C . ALA A 1 73 ? 4.953 -1.767 -5.119 1.00 94.25 73 ALA A C 1
ATOM 537 O O . ALA A 1 73 ? 5.775 -2.540 -4.625 1.00 94.25 73 ALA A O 1
ATOM 538 N N . VAL A 1 74 ? 4.030 -1.136 -4.408 1.00 94.88 74 VAL A N 1
ATOM 539 C CA . VAL A 1 74 ? 3.673 -1.448 -3.029 1.00 94.88 74 VAL A CA 1
ATOM 540 C C . VAL A 1 74 ? 2.212 -1.875 -3.022 1.00 94.88 74 VAL A C 1
ATOM 542 O O . VAL A 1 74 ? 1.364 -1.238 -3.649 1.00 94.88 74 VAL A O 1
ATOM 545 N N . ALA A 1 75 ? 1.912 -2.967 -2.332 1.00 95.88 75 ALA A N 1
ATOM 546 C CA . ALA A 1 75 ? 0.561 -3.497 -2.238 1.00 95.88 75 ALA A CA 1
ATOM 547 C C . ALA A 1 75 ? 0.165 -3.692 -0.779 1.00 95.88 75 ALA A C 1
ATOM 549 O O . ALA A 1 75 ? 1.012 -3.990 0.064 1.00 95.88 75 ALA A O 1
ATOM 550 N N . ALA A 1 76 ? -1.123 -3.541 -0.500 1.00 96.69 76 ALA A N 1
ATOM 551 C CA . ALA A 1 76 ? -1.735 -3.833 0.782 1.00 96.69 76 ALA A CA 1
ATOM 552 C C . ALA A 1 76 ? -3.001 -4.660 0.563 1.00 96.69 76 ALA A C 1
ATOM 554 O O . ALA A 1 76 ? -3.758 -4.384 -0.363 1.00 96.69 76 ALA A O 1
ATOM 555 N N . SER A 1 77 ? -3.259 -5.663 1.399 1.00 96.38 77 SER A N 1
ATOM 556 C CA . SER A 1 77 ? -4.479 -6.465 1.297 1.00 96.38 77 SER A CA 1
ATOM 557 C C . SER A 1 77 ? -5.134 -6.636 2.650 1.00 96.38 77 SER A C 1
ATOM 559 O O . SER A 1 77 ? -4.487 -7.094 3.573 1.00 96.38 77 SER A O 1
ATOM 561 N N . VAL A 1 78 ? -6.427 -6.366 2.757 1.00 97.38 78 VAL A N 1
ATOM 562 C CA . VAL A 1 78 ? -7.172 -6.410 4.018 1.00 97.38 78 VAL A CA 1
ATOM 563 C C . VAL A 1 78 ? -8.463 -7.201 3.840 1.00 97.38 78 VAL A C 1
ATOM 565 O O . VAL A 1 78 ? -9.051 -7.190 2.757 1.00 97.38 78 VAL A O 1
ATOM 568 N N . ALA A 1 79 ? -8.898 -7.910 4.879 1.00 97.69 79 ALA A N 1
ATOM 569 C CA . ALA A 1 79 ? -10.228 -8.504 4.908 1.00 97.69 79 ALA A CA 1
ATOM 570 C C . ALA A 1 79 ? -11.250 -7.479 5.412 1.00 97.69 79 ALA A C 1
ATOM 572 O O . ALA A 1 79 ? -11.035 -6.849 6.449 1.00 97.69 79 ALA A O 1
ATOM 573 N N . VAL A 1 80 ? -12.359 -7.341 4.689 1.00 97.88 80 VAL A N 1
ATOM 574 C CA . VAL A 1 80 ? -13.532 -6.555 5.079 1.00 97.88 80 VAL A CA 1
ATOM 575 C C . VAL A 1 80 ? -14.727 -7.502 5.061 1.00 97.88 80 VAL A C 1
ATOM 577 O O . VAL A 1 80 ? -15.086 -8.034 4.014 1.00 97.88 80 VAL A O 1
ATOM 580 N N . TYR A 1 81 ? -15.314 -7.763 6.228 1.00 96.81 81 TYR A N 1
ATOM 581 C CA . TYR A 1 81 ? -16.245 -8.877 6.436 1.00 96.81 81 TYR A CA 1
ATOM 582 C C . TYR A 1 81 ? -15.631 -10.226 6.011 1.00 96.81 81 TYR A C 1
ATOM 584 O O . TYR A 1 81 ? -14.722 -10.734 6.679 1.00 96.81 81 TYR A O 1
ATOM 592 N N . ASN A 1 82 ? -16.136 -10.792 4.913 1.00 96.00 82 ASN A N 1
ATOM 593 C CA . ASN A 1 82 ? -15.735 -12.081 4.355 1.00 96.00 82 ASN A CA 1
ATOM 594 C C . ASN A 1 82 ? -14.923 -11.937 3.061 1.00 96.00 82 ASN A C 1
ATOM 596 O O . ASN A 1 82 ? -14.380 -12.928 2.579 1.00 96.00 82 ASN A O 1
ATOM 600 N N . ASP A 1 83 ? -14.801 -10.719 2.532 1.00 96.69 83 ASP A N 1
ATOM 601 C CA . ASP A 1 83 ? -14.102 -10.449 1.282 1.00 96.69 83 ASP A CA 1
ATOM 602 C C . ASP A 1 83 ? -12.713 -9.876 1.545 1.00 96.69 83 ASP A C 1
ATOM 604 O O . ASP A 1 83 ? -12.462 -9.201 2.548 1.00 96.69 83 ASP A O 1
ATOM 608 N N . ARG A 1 84 ? -11.783 -10.128 0.621 1.00 95.06 84 ARG A N 1
ATOM 609 C CA . ARG A 1 84 ? -10.454 -9.516 0.648 1.00 95.06 84 ARG A CA 1
ATOM 610 C C . ARG A 1 84 ? -10.343 -8.448 -0.420 1.00 95.06 84 ARG A C 1
ATOM 612 O O . ARG A 1 84 ? -10.532 -8.717 -1.601 1.00 95.06 84 ARG A O 1
ATOM 619 N N . ILE A 1 85 ? -9.938 -7.261 0.008 1.00 96.50 85 ILE A N 1
ATOM 620 C CA . ILE A 1 85 ? -9.634 -6.140 -0.873 1.00 96.50 85 ILE A CA 1
ATOM 621 C C . ILE A 1 85 ? -8.115 -6.018 -0.965 1.00 96.50 85 ILE A C 1
ATOM 623 O O . ILE A 1 85 ? -7.405 -6.203 0.028 1.00 96.50 85 ILE A O 1
ATOM 627 N N . CYS A 1 86 ? -7.603 -5.747 -2.163 1.00 95.62 86 CYS A N 1
ATOM 628 C CA . CYS A 1 86 ? -6.190 -5.495 -2.406 1.00 95.62 86 CYS A CA 1
ATOM 629 C C . CYS A 1 86 ? -6.019 -4.135 -3.079 1.00 95.62 86 CYS A C 1
ATOM 631 O O . CYS A 1 86 ? -6.604 -3.873 -4.126 1.00 95.62 86 CYS A O 1
ATOM 633 N N . PHE A 1 87 ? -5.175 -3.302 -2.488 1.00 96.44 87 PHE A N 1
ATOM 634 C CA . PHE A 1 87 ? -4.749 -2.016 -3.010 1.00 96.44 87 PHE A CA 1
ATOM 635 C C . PHE A 1 87 ? -3.321 -2.164 -3.522 1.00 96.44 87 PHE A C 1
ATOM 637 O O . PHE A 1 87 ? -2.477 -2.740 -2.836 1.00 96.44 87 PHE A O 1
ATOM 644 N N . LEU A 1 88 ? -3.033 -1.654 -4.714 1.00 95.19 88 LEU A N 1
ATOM 645 C CA . LEU A 1 88 ? -1.696 -1.686 -5.296 1.00 95.19 88 LEU A CA 1
ATOM 646 C C . LEU A 1 88 ? -1.399 -0.332 -5.928 1.00 95.19 88 LEU A C 1
ATOM 648 O O . LEU A 1 88 ? -2.180 0.168 -6.731 1.00 95.19 88 LEU A O 1
ATOM 652 N N . CYS A 1 89 ? -0.253 0.239 -5.572 1.00 95.06 89 CYS A N 1
ATOM 653 C CA . CYS A 1 89 ? 0.280 1.448 -6.181 1.00 95.06 89 CYS A CA 1
ATOM 654 C C . CYS A 1 89 ? 1.604 1.103 -6.864 1.00 95.06 89 CYS A C 1
ATOM 656 O O . CYS A 1 89 ? 2.459 0.466 -6.247 1.00 95.06 89 CYS A O 1
ATOM 658 N N . ALA A 1 90 ? 1.768 1.494 -8.129 1.00 94.88 90 ALA A N 1
ATOM 659 C CA . ALA A 1 90 ? 2.935 1.158 -8.937 1.00 94.88 90 ALA A CA 1
ATOM 660 C C . ALA A 1 90 ? 3.575 2.396 -9.572 1.00 94.88 90 ALA A C 1
ATOM 662 O O . ALA A 1 90 ? 2.894 3.292 -10.062 1.00 94.88 90 ALA A O 1
ATOM 663 N N . HIS A 1 91 ? 4.903 2.390 -9.623 1.00 93.88 91 HIS A N 1
ATOM 664 C CA . HIS A 1 91 ? 5.729 3.335 -10.359 1.00 93.88 91 HIS A CA 1
ATOM 665 C C . HIS A 1 91 ? 6.421 2.559 -11.483 1.00 93.88 91 HIS A C 1
ATOM 667 O O . HIS A 1 91 ? 7.412 1.865 -11.252 1.00 93.88 91 HIS A O 1
ATOM 673 N N . LEU A 1 92 ? 5.874 2.666 -12.695 1.00 94.00 92 LEU A N 1
ATOM 674 C CA . LEU A 1 92 ? 6.351 1.967 -13.895 1.00 94.00 92 LEU A CA 1
ATOM 675 C C . LEU A 1 92 ? 7.369 2.808 -14.682 1.00 94.00 92 LEU A C 1
ATOM 677 O O . LEU A 1 92 ? 7.576 3.988 -14.386 1.00 94.00 92 LEU A O 1
ATOM 681 N N . ALA A 1 93 ? 8.022 2.214 -15.683 1.00 92.44 93 ALA A N 1
ATOM 682 C CA . ALA A 1 93 ? 8.964 2.917 -16.549 1.00 92.44 93 ALA A CA 1
ATOM 683 C C . ALA A 1 93 ? 8.398 4.217 -17.157 1.00 92.44 93 ALA A C 1
ATOM 685 O O . ALA A 1 93 ? 7.294 4.260 -17.709 1.00 92.44 93 ALA A O 1
ATOM 686 N N . ALA A 1 94 ? 9.200 5.280 -17.070 1.00 91.31 94 ALA A N 1
ATOM 687 C CA . ALA A 1 94 ? 8.891 6.603 -17.604 1.00 91.31 94 ALA A CA 1
ATOM 688 C C . ALA A 1 94 ? 9.309 6.729 -19.081 1.00 91.31 94 ALA A C 1
ATOM 690 O O . ALA A 1 94 ? 10.150 5.972 -19.557 1.00 91.31 94 ALA A O 1
ATOM 691 N N . GLY A 1 95 ? 8.753 7.718 -19.784 1.00 93.62 95 GLY A N 1
ATOM 692 C CA . GLY A 1 95 ? 9.023 7.986 -21.200 1.00 93.62 95 GLY A CA 1
ATOM 693 C C . GLY A 1 95 ? 7.887 7.522 -22.111 1.00 93.62 95 GLY A C 1
ATOM 694 O O . GLY A 1 95 ? 7.366 6.413 -21.983 1.00 93.62 95 GLY A O 1
ATOM 695 N N . GLN A 1 96 ? 7.483 8.383 -23.040 1.00 95.25 96 GLN A N 1
ATOM 696 C CA . GLN A 1 96 ? 6.291 8.198 -23.871 1.00 95.25 96 GLN A CA 1
ATOM 697 C C . GLN A 1 96 ? 6.387 6.922 -24.720 1.00 95.25 96 GLN A C 1
ATOM 699 O O . GLN A 1 96 ? 5.428 6.154 -24.770 1.00 95.25 96 GLN A O 1
ATOM 704 N N . SER A 1 97 ? 7.568 6.636 -25.275 1.00 95.81 97 SER A N 1
ATOM 705 C CA . SER A 1 97 ? 7.843 5.456 -26.105 1.00 95.81 97 SER A CA 1
ATOM 706 C C . SER A 1 97 ? 8.094 4.158 -25.330 1.00 95.81 97 SER A C 1
ATOM 708 O O . SER A 1 97 ? 8.242 3.113 -25.944 1.00 95.81 97 SER A O 1
ATOM 710 N N . GLN A 1 98 ? 8.133 4.178 -23.993 1.00 93.75 98 GLN A N 1
ATOM 711 C CA . GLN A 1 98 ? 8.480 3.004 -23.174 1.00 93.75 98 GLN A CA 1
ATOM 712 C C . GLN A 1 98 ? 7.267 2.101 -22.876 1.00 93.75 98 GLN A C 1
ATOM 714 O O . GLN A 1 98 ? 7.064 1.670 -21.739 1.00 93.75 98 GLN A O 1
ATOM 719 N N . VAL A 1 99 ? 6.419 1.845 -23.877 1.00 96.25 99 VAL A N 1
ATOM 720 C CA . VAL A 1 99 ? 5.178 1.064 -23.711 1.00 96.25 99 VAL A CA 1
ATOM 721 C C . VAL A 1 99 ? 5.493 -0.391 -23.369 1.00 96.25 99 VAL A C 1
ATOM 723 O O . VAL A 1 99 ? 5.015 -0.905 -22.358 1.00 96.25 99 VAL A O 1
ATOM 726 N N . GLU A 1 100 ? 6.355 -1.034 -24.152 1.00 94.69 100 GLU A N 1
ATOM 727 C CA . GLU A 1 100 ? 6.751 -2.436 -23.975 1.00 94.69 100 GLU A CA 1
ATOM 728 C C . GLU A 1 100 ? 7.404 -2.641 -22.609 1.00 94.69 100 GLU A C 1
ATOM 730 O O . GLU A 1 100 ? 7.150 -3.631 -21.921 1.00 94.69 100 GLU A O 1
ATOM 735 N N . ARG A 1 101 ? 8.195 -1.655 -22.173 1.00 92.44 101 ARG A N 1
ATOM 736 C CA . ARG A 1 101 ? 8.834 -1.672 -20.862 1.00 92.44 101 ARG A CA 1
ATOM 737 C C . ARG A 1 101 ? 7.818 -1.576 -19.722 1.00 92.44 101 ARG A C 1
ATOM 739 O O . ARG A 1 101 ? 7.940 -2.336 -18.766 1.00 92.44 101 ARG A O 1
ATOM 746 N N . ARG A 1 102 ? 6.806 -0.704 -19.815 1.00 95.31 102 ARG A N 1
ATOM 747 C CA . ARG A 1 102 ? 5.723 -0.640 -18.814 1.00 95.31 102 ARG A CA 1
ATOM 748 C C . ARG A 1 102 ? 4.927 -1.943 -18.746 1.00 95.31 102 ARG A C 1
ATOM 750 O O . ARG A 1 102 ? 4.582 -2.375 -17.650 1.00 95.31 102 ARG A O 1
ATOM 757 N N . ASN A 1 103 ? 4.682 -2.584 -19.889 1.00 96.19 103 ASN A N 1
ATOM 758 C CA . ASN A 1 103 ? 4.018 -3.889 -19.932 1.00 96.19 103 ASN A CA 1
ATOM 759 C C . ASN A 1 103 ? 4.875 -4.972 -19.253 1.00 96.19 103 ASN A C 1
ATOM 761 O O . ASN A 1 103 ? 4.356 -5.765 -18.469 1.00 96.19 103 ASN A O 1
ATOM 765 N N . ALA A 1 104 ? 6.191 -4.978 -19.490 1.00 93.38 104 ALA A N 1
ATOM 766 C CA . ALA A 1 104 ? 7.118 -5.876 -18.800 1.00 93.38 104 ALA A CA 1
ATOM 767 C C . ALA A 1 104 ? 7.138 -5.630 -17.280 1.00 93.38 104 ALA A C 1
ATOM 769 O O . ALA A 1 104 ? 7.000 -6.580 -16.510 1.00 93.38 104 ALA A O 1
ATOM 770 N N . ASP A 1 105 ? 7.218 -4.366 -16.849 1.00 93.62 105 ASP A N 1
ATOM 771 C CA . ASP A 1 105 ? 7.155 -3.988 -15.432 1.00 93.62 105 ASP A CA 1
ATOM 772 C C . ASP A 1 105 ? 5.847 -4.472 -14.780 1.00 93.62 105 ASP A C 1
ATOM 774 O O . ASP A 1 105 ? 5.878 -5.038 -13.687 1.00 93.62 105 ASP A O 1
ATOM 778 N N . TYR A 1 106 ? 4.702 -4.303 -15.456 1.00 95.19 106 TYR A N 1
ATOM 779 C CA . TYR A 1 106 ? 3.407 -4.819 -15.002 1.00 95.19 106 TYR A CA 1
ATOM 780 C C . TYR A 1 106 ? 3.444 -6.338 -14.807 1.00 95.19 106 TYR A C 1
ATOM 782 O O . TYR A 1 106 ? 3.065 -6.828 -13.743 1.00 95.19 106 TYR A O 1
ATOM 790 N N . HIS A 1 107 ? 3.938 -7.083 -15.800 1.00 94.56 107 HIS A N 1
ATOM 791 C CA . HIS A 1 107 ? 4.020 -8.539 -15.721 1.00 94.56 107 HIS A CA 1
ATOM 792 C C . HIS A 1 107 ? 4.949 -9.026 -14.602 1.00 94.56 107 HIS A C 1
ATOM 794 O O . HIS A 1 107 ? 4.648 -10.025 -13.947 1.00 94.56 107 HIS A O 1
ATOM 800 N N . ASP A 1 108 ? 6.053 -8.328 -14.345 1.00 91.88 108 ASP A N 1
ATOM 801 C CA . ASP A 1 108 ? 6.941 -8.641 -13.224 1.00 91.88 108 ASP A CA 1
ATOM 802 C C . ASP A 1 108 ? 6.272 -8.363 -11.874 1.00 91.88 108 ASP A C 1
ATOM 804 O O . ASP A 1 108 ? 6.355 -9.193 -10.963 1.00 91.88 108 ASP A O 1
ATOM 808 N N . ILE A 1 109 ? 5.557 -7.239 -11.757 1.00 93.25 109 ILE A N 1
ATOM 809 C CA . ILE A 1 109 ? 4.825 -6.868 -10.542 1.00 93.25 109 ILE A CA 1
ATOM 810 C C . ILE A 1 109 ? 3.752 -7.908 -10.223 1.00 93.25 109 ILE A C 1
ATOM 812 O O . ILE A 1 109 ? 3.745 -8.427 -9.110 1.00 93.25 109 ILE A O 1
ATOM 816 N N . ILE A 1 110 ? 2.880 -8.269 -11.171 1.00 93.56 110 ILE A N 1
ATOM 817 C CA . ILE A 1 110 ? 1.775 -9.208 -10.890 1.00 93.56 110 ILE A CA 1
ATOM 818 C C . ILE A 1 110 ? 2.267 -10.612 -10.517 1.00 93.56 110 ILE A C 1
ATOM 820 O O . ILE A 1 110 ? 1.617 -11.291 -9.728 1.00 93.56 110 ILE A O 1
ATOM 824 N N . ARG A 1 111 ? 3.423 -11.048 -11.038 1.00 91.44 111 ARG A N 1
ATOM 825 C CA . ARG A 1 111 ? 4.015 -12.351 -10.685 1.00 91.44 111 ARG A CA 1
ATOM 826 C C . ARG A 1 111 ? 4.579 -12.370 -9.267 1.00 91.44 111 ARG A C 1
ATOM 828 O O . ARG A 1 111 ? 4.628 -13.428 -8.651 1.00 91.44 111 ARG A O 1
ATOM 835 N N . ARG A 1 112 ? 5.044 -11.221 -8.770 1.00 89.50 112 ARG A N 1
ATOM 836 C CA . ARG A 1 112 ? 5.742 -11.096 -7.478 1.00 89.50 112 ARG A CA 1
ATOM 837 C C . ARG A 1 112 ? 4.843 -10.589 -6.356 1.00 89.50 112 ARG A C 1
ATOM 839 O O . ARG A 1 112 ? 5.080 -10.916 -5.198 1.00 89.50 112 ARG A O 1
ATOM 846 N N . ALA A 1 113 ? 3.820 -9.802 -6.676 1.00 91.69 113 ALA A N 1
ATOM 847 C CA . ALA A 1 113 ? 2.880 -9.223 -5.721 1.00 91.69 113 ALA A CA 1
ATOM 848 C C . ALA A 1 113 ? 1.829 -10.247 -5.256 1.00 91.69 113 ALA A C 1
ATOM 850 O O . ALA A 1 113 ? 0.625 -10.035 -5.391 1.00 91.69 113 ALA A O 1
ATOM 851 N N . VAL A 1 114 ? 2.293 -11.376 -4.717 1.00 92.00 114 VAL A N 1
ATOM 852 C CA . VAL A 1 114 ? 1.453 -12.495 -4.283 1.00 92.00 114 VAL A CA 1
ATOM 853 C C . VAL A 1 114 ? 1.456 -12.589 -2.761 1.00 92.00 114 VAL A C 1
ATOM 855 O O . VAL A 1 114 ? 2.497 -12.741 -2.127 1.00 92.00 114 VAL A O 1
ATOM 858 N N . PHE A 1 115 ? 0.264 -12.536 -2.171 1.00 89.50 115 PHE A N 1
ATOM 859 C CA . PHE A 1 115 ? 0.061 -12.684 -0.734 1.00 89.50 115 PHE A CA 1
ATOM 860 C C . PHE A 1 115 ? -0.168 -14.156 -0.362 1.00 89.50 115 PHE A C 1
ATOM 862 O O . PHE A 1 115 ? -1.301 -14.646 -0.391 1.00 89.50 115 PHE A O 1
ATOM 869 N N . THR A 1 116 ? 0.892 -14.873 0.001 1.00 82.38 116 THR A N 1
ATOM 870 C CA . THR A 1 116 ? 0.810 -16.268 0.473 1.00 82.38 116 THR A CA 1
ATOM 871 C C . THR A 1 116 ? 0.371 -16.347 1.943 1.00 82.38 116 THR A C 1
ATOM 873 O O . THR A 1 116 ? 0.384 -15.344 2.657 1.00 82.38 116 THR A O 1
ATOM 876 N N . SER A 1 117 ? -0.053 -17.525 2.415 1.00 63.44 117 SER A N 1
ATOM 877 C CA . SER A 1 117 ? -0.329 -17.772 3.847 1.00 63.44 117 SER A CA 1
ATOM 878 C C . SER A 1 117 ? 0.913 -17.590 4.725 1.00 63.44 117 SER A C 1
ATOM 880 O O . SER A 1 117 ? 0.794 -17.230 5.888 1.00 63.44 117 SER A O 1
ATOM 882 N N . GLU A 1 118 ? 2.088 -17.788 4.128 1.00 52.31 118 GLU A N 1
ATOM 883 C CA . GLU A 1 118 ? 3.414 -17.574 4.713 1.00 52.31 118 GLU A CA 1
ATOM 884 C C . GLU A 1 118 ? 3.891 -16.117 4.584 1.00 52.31 118 GLU A C 1
ATOM 886 O O . GLU A 1 118 ? 4.958 -15.780 5.090 1.00 52.31 118 GLU A O 1
ATOM 891 N N . SER A 1 119 ? 3.163 -15.242 3.870 1.00 47.97 119 SER A N 1
ATOM 892 C CA . SER A 1 119 ? 3.585 -13.846 3.728 1.00 47.97 119 SER A CA 1
ATOM 893 C C . SER A 1 119 ? 3.431 -13.180 5.096 1.00 47.97 119 SER A C 1
ATOM 895 O O . SER A 1 119 ? 2.293 -13.072 5.566 1.00 47.97 119 SER A O 1
ATOM 897 N N . PRO A 1 120 ? 4.519 -12.754 5.753 1.00 42.78 120 PRO A N 1
ATOM 898 C CA . PRO A 1 120 ? 4.447 -12.317 7.133 1.00 42.78 120 PRO A CA 1
ATOM 899 C C . PRO A 1 120 ? 3.608 -11.040 7.222 1.00 42.78 120 PRO A C 1
ATOM 901 O O . PRO A 1 120 ? 3.983 -9.987 6.707 1.00 42.78 120 PRO A O 1
ATOM 904 N N . GLU A 1 121 ? 2.466 -11.129 7.897 1.00 46.38 121 GLU A N 1
ATOM 905 C CA . GLU A 1 121 ? 1.862 -9.981 8.561 1.00 46.38 121 GLU A CA 1
ATOM 906 C C . GLU A 1 121 ? 2.268 -9.972 10.025 1.00 46.38 121 GLU A C 1
ATOM 908 O O . GLU A 1 121 ? 2.095 -10.963 10.730 1.00 46.38 121 GLU A O 1
ATOM 913 N N . GLY A 1 122 ? 2.668 -8.803 10.518 1.00 37.38 122 GLY A N 1
ATOM 914 C CA . GLY A 1 122 ? 2.301 -8.423 11.881 1.00 37.38 122 GLY A CA 1
ATOM 915 C C . GLY A 1 122 ? 3.358 -8.557 12.976 1.00 37.38 122 GLY A C 1
ATOM 916 O O . GLY A 1 122 ? 3.043 -8.237 14.119 1.00 37.38 122 GLY A O 1
ATOM 917 N N . ARG A 1 123 ? 4.607 -8.939 12.685 1.00 33.38 123 ARG A N 1
ATOM 918 C CA . ARG A 1 123 ? 5.752 -8.749 13.600 1.00 33.38 123 ARG A CA 1
ATOM 919 C C . ARG A 1 123 ? 7.002 -8.388 12.790 1.00 33.38 123 ARG A C 1
ATOM 921 O O . ARG A 1 123 ? 7.218 -8.961 11.736 1.00 33.38 123 ARG A O 1
ATOM 928 N N . GLU A 1 124 ? 7.803 -7.450 13.295 1.00 33.41 124 GLU A N 1
ATOM 929 C CA . GLU A 1 124 ? 9.079 -6.950 12.735 1.00 33.41 124 GLU A CA 1
ATOM 930 C C . GLU A 1 124 ? 9.010 -5.825 11.687 1.00 33.41 124 GLU A C 1
ATOM 932 O O . GLU A 1 124 ? 9.517 -5.910 10.572 1.00 33.41 124 GLU A O 1
ATOM 937 N N . ALA A 1 125 ? 8.541 -4.661 12.137 1.00 35.41 125 ALA A N 1
ATOM 938 C CA . ALA A 1 125 ? 9.211 -3.404 11.808 1.00 35.41 125 ALA A CA 1
ATOM 939 C C . ALA A 1 125 ? 10.350 -3.157 12.822 1.00 35.41 125 ALA A C 1
ATOM 941 O O . ALA A 1 125 ? 10.229 -2.281 13.671 1.00 35.41 125 ALA A O 1
ATOM 942 N N . SER A 1 126 ? 11.427 -3.956 12.808 1.00 37.28 126 SER A N 1
ATOM 943 C CA . SER A 1 126 ? 12.638 -3.627 13.597 1.00 37.28 126 SER A CA 1
ATOM 944 C C . SER A 1 126 ? 13.949 -4.337 13.227 1.00 37.28 126 SER A C 1
ATOM 946 O O . SER A 1 126 ? 14.952 -4.044 13.872 1.00 37.28 126 SER A O 1
ATOM 948 N N . ARG A 1 127 ? 14.038 -5.197 12.200 1.00 32.94 127 ARG A N 1
ATOM 949 C CA . ARG A 1 127 ? 15.329 -5.816 11.832 1.00 32.94 127 ARG A CA 1
ATOM 950 C C . ARG A 1 127 ? 15.696 -5.615 10.360 1.00 32.94 127 ARG A C 1
ATOM 952 O O . ARG A 1 127 ? 15.158 -6.248 9.466 1.00 32.94 127 ARG A O 1
ATOM 959 N N . GLU A 1 128 ? 16.595 -4.647 10.183 1.00 33.66 128 GLU A N 1
ATOM 960 C CA . GLU A 1 128 ? 17.798 -4.687 9.341 1.00 33.66 128 GLU A CA 1
ATOM 961 C C . GLU A 1 128 ? 17.694 -5.307 7.930 1.00 33.66 128 GLU A C 1
ATOM 963 O O . GLU A 1 128 ? 17.720 -6.521 7.754 1.00 33.66 128 GLU A O 1
ATOM 968 N N . SER A 1 129 ? 17.757 -4.461 6.898 1.00 32.59 129 SER A N 1
ATOM 969 C CA . SER A 1 129 ? 18.463 -4.812 5.661 1.00 32.59 129 SER A CA 1
ATOM 970 C C . SER A 1 129 ? 19.854 -4.184 5.750 1.00 32.59 129 SER A C 1
ATOM 972 O O . SER A 1 129 ? 19.958 -2.955 5.770 1.00 32.59 129 SER A O 1
ATOM 974 N N . ALA A 1 130 ? 20.878 -5.030 5.859 1.00 34.53 130 ALA A N 1
ATOM 975 C CA . ALA A 1 130 ? 22.284 -4.673 6.031 1.00 34.53 130 ALA A CA 1
ATOM 976 C C . ALA A 1 130 ? 22.782 -3.580 5.052 1.00 34.53 130 ALA A C 1
ATOM 978 O O . ALA A 1 130 ? 22.276 -3.482 3.928 1.00 34.53 130 ALA A O 1
ATOM 979 N N . PRO A 1 131 ? 23.788 -2.772 5.440 1.00 34.88 131 PRO A N 1
ATOM 980 C CA . PRO A 1 131 ? 24.423 -1.819 4.537 1.00 34.88 131 PRO A CA 1
ATOM 981 C C . PRO A 1 131 ? 25.262 -2.535 3.457 1.00 34.88 131 PRO A C 1
ATOM 983 O O . PRO A 1 131 ? 25.689 -3.676 3.651 1.00 34.88 131 PRO A O 1
ATOM 986 N N . PRO A 1 132 ? 25.515 -1.885 2.306 1.00 37.62 132 PRO A N 1
ATOM 987 C CA . PRO A 1 132 ? 26.372 -2.438 1.266 1.00 37.62 132 PRO A CA 1
ATOM 988 C C . PRO A 1 132 ? 27.839 -2.445 1.721 1.00 37.62 132 PRO A C 1
ATOM 990 O O . PRO A 1 132 ? 28.376 -1.397 2.061 1.00 37.62 132 PRO A O 1
ATOM 993 N N . GLY A 1 133 ? 28.448 -3.636 1.692 1.00 37.47 133 GLY A N 1
ATOM 994 C CA . GLY A 1 133 ? 29.886 -3.916 1.596 1.00 37.47 133 GLY A CA 1
ATOM 995 C C . GLY A 1 133 ? 30.845 -3.009 2.371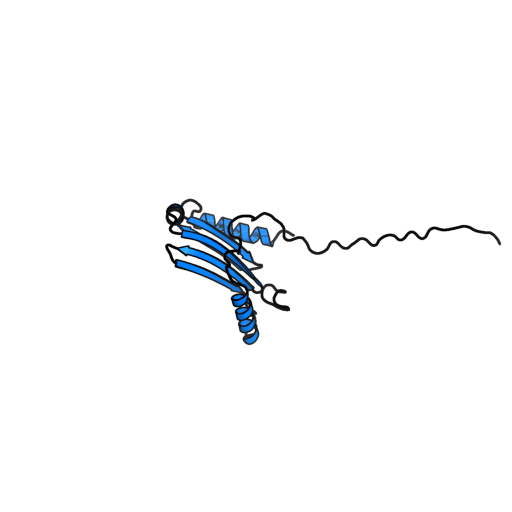 1.00 37.47 133 GLY A C 1
ATOM 996 O O . GLY A 1 133 ? 31.305 -2.001 1.841 1.00 37.47 133 GLY A O 1
ATOM 997 N N . GLU A 1 134 ? 31.266 -3.445 3.559 1.00 32.47 134 GLU A N 1
ATOM 998 C CA . GLU A 1 134 ? 32.582 -3.057 4.069 1.00 32.47 134 GLU A CA 1
ATOM 999 C C . GLU A 1 134 ? 33.654 -3.645 3.147 1.00 32.47 134 GLU A C 1
ATOM 1001 O O . GLU A 1 134 ? 33.718 -4.857 2.927 1.00 32.47 134 GLU A O 1
ATOM 1006 N N . ALA A 1 135 ? 34.485 -2.771 2.581 1.00 37.84 135 ALA A N 1
ATOM 1007 C CA . ALA A 1 135 ? 35.718 -3.173 1.934 1.00 37.84 135 ALA A CA 1
ATOM 1008 C C . ALA A 1 135 ? 36.579 -3.924 2.959 1.00 37.84 135 ALA A C 1
ATOM 1010 O O . ALA A 1 135 ? 36.941 -3.377 4.000 1.00 37.84 135 ALA A O 1
ATOM 1011 N N . THR A 1 136 ? 36.903 -5.180 2.663 1.00 37.91 136 THR A N 1
ATOM 1012 C CA . THR A 1 136 ? 37.938 -5.935 3.373 1.00 37.91 136 THR A CA 1
ATOM 1013 C C . THR A 1 136 ? 39.234 -5.122 3.387 1.00 37.91 136 THR A C 1
ATOM 1015 O O . THR A 1 136 ? 39.702 -4.763 2.303 1.00 37.91 136 THR A O 1
ATOM 1018 N N . PRO A 1 137 ? 39.846 -4.838 4.552 1.00 38.12 137 PRO A N 1
ATOM 1019 C CA . PRO A 1 137 ? 41.189 -4.295 4.568 1.00 38.12 137 PRO A CA 1
ATOM 1020 C C . PRO A 1 137 ? 42.141 -5.381 4.069 1.00 38.12 137 PRO A C 1
ATOM 1022 O O . PRO A 1 137 ? 42.125 -6.523 4.534 1.00 38.12 137 PRO A O 1
ATOM 1025 N N . GLU A 1 138 ? 42.935 -5.009 3.073 1.00 40.41 138 GLU A N 1
ATOM 1026 C CA . GLU A 1 138 ? 44.037 -5.789 2.535 1.00 40.41 138 GLU A CA 1
ATOM 1027 C C . GLU A 1 138 ? 44.933 -6.266 3.685 1.00 40.41 138 GLU A C 1
ATOM 1029 O O . GLU A 1 138 ? 45.457 -5.484 4.482 1.00 40.41 138 GLU A O 1
ATOM 1034 N N . ARG A 1 139 ? 45.042 -7.588 3.810 1.00 35.69 139 ARG A N 1
ATOM 1035 C CA . ARG A 1 139 ? 45.899 -8.267 4.774 1.00 35.69 139 ARG A CA 1
ATOM 1036 C C . ARG A 1 139 ? 47.343 -7.876 4.472 1.00 35.69 139 ARG A C 1
ATOM 1038 O O . ARG A 1 139 ? 47.867 -8.244 3.427 1.00 35.69 139 ARG A O 1
ATOM 1045 N N . ALA A 1 140 ? 47.980 -7.166 5.400 1.00 43.41 140 ALA A N 1
ATOM 1046 C CA . ALA A 1 140 ? 49.418 -6.952 5.392 1.00 43.41 140 ALA A CA 1
ATOM 1047 C C . ALA A 1 140 ? 50.128 -8.317 5.437 1.00 43.41 140 ALA A C 1
ATOM 1049 O O . ALA A 1 140 ? 50.210 -8.964 6.482 1.00 43.41 140 ALA A O 1
ATOM 1050 N N . GLU A 1 141 ? 50.601 -8.775 4.282 1.00 43.31 141 GLU A N 1
ATOM 1051 C CA . GLU A 1 141 ? 51.525 -9.897 4.175 1.00 43.31 141 GLU A CA 1
ATOM 1052 C C . GLU A 1 141 ? 52.899 -9.405 4.644 1.00 43.31 141 GLU A C 1
ATOM 1054 O O . GLU A 1 141 ? 53.559 -8.582 4.007 1.00 43.31 141 GLU A O 1
ATOM 1059 N N . GLY A 1 142 ? 53.307 -9.883 5.819 1.00 37.75 142 GLY A N 1
ATOM 1060 C CA . GLY A 1 142 ? 54.649 -9.694 6.341 1.00 37.75 142 GLY A CA 1
ATOM 1061 C C . GLY A 1 142 ? 55.673 -10.427 5.478 1.00 37.75 142 GLY A C 1
ATOM 1062 O O . GLY A 1 142 ? 55.706 -11.653 5.451 1.00 37.75 142 GLY A O 1
ATOM 1063 N N . GLY A 1 143 ? 56.551 -9.668 4.828 1.00 34.94 143 GLY A N 1
ATOM 1064 C CA . GLY A 1 143 ? 57.801 -10.157 4.256 1.00 34.94 143 GLY A CA 1
ATOM 1065 C C . GLY A 1 143 ? 58.964 -9.786 5.170 1.00 34.94 143 GLY A C 1
ATOM 1066 O O . GLY A 1 143 ? 59.603 -8.758 4.975 1.00 34.94 143 GLY A O 1
ATOM 1067 N N . GLY A 1 144 ? 59.219 -10.599 6.193 1.00 34.03 144 GLY A N 1
ATOM 1068 C CA . GLY A 1 144 ? 60.408 -10.489 7.033 1.00 34.03 144 GLY A CA 1
ATOM 1069 C C . GLY A 1 144 ? 61.212 -11.778 6.976 1.00 34.03 144 GLY A C 1
ATOM 1070 O O . GLY A 1 144 ? 60.722 -12.803 7.442 1.00 34.03 144 GLY A O 1
ATOM 1071 N N . SER A 1 145 ? 62.424 -11.719 6.410 1.00 44.72 145 SER A N 1
ATOM 1072 C CA . SER A 1 145 ? 63.593 -12.592 6.669 1.00 44.72 145 SER A CA 1
ATOM 1073 C C . SER A 1 14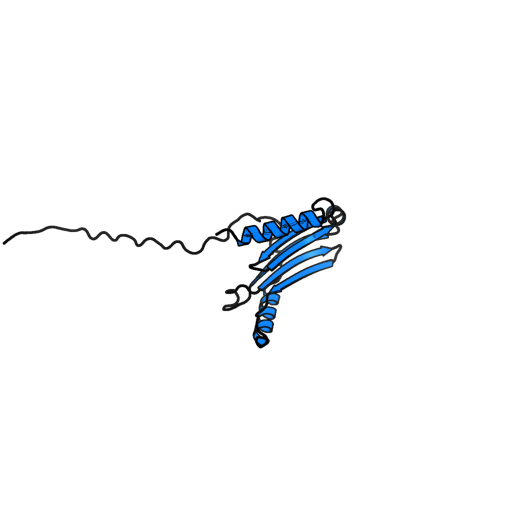5 ? 64.738 -12.247 5.683 1.00 44.72 145 SER A C 1
ATOM 1075 O O . SER A 1 145 ? 64.476 -11.601 4.673 1.00 44.72 145 SER A O 1
ATOM 1077 N N . PRO A 1 146 ? 66.000 -12.655 5.917 1.00 47.28 146 PRO A N 1
ATOM 1078 C CA . PRO A 1 146 ? 66.901 -12.099 6.929 1.00 47.28 146 PRO A CA 1
ATOM 1079 C C . PRO A 1 146 ? 68.276 -11.694 6.331 1.00 47.28 146 PRO A C 1
ATOM 1081 O O . PRO A 1 146 ? 68.665 -12.181 5.283 1.00 47.28 146 PRO A O 1
ATOM 1084 N N . GLY A 1 147 ? 69.029 -10.854 7.052 1.00 34.78 147 GLY A N 1
ATOM 1085 C CA . GLY A 1 147 ? 70.503 -10.853 7.147 1.00 34.78 147 GLY A CA 1
ATOM 1086 C C . GLY A 1 147 ? 71.404 -10.762 5.895 1.00 34.78 147 GLY A C 1
ATOM 1087 O O . GLY A 1 147 ? 71.357 -11.594 5.002 1.00 34.78 147 GLY A O 1
ATOM 1088 N N . GLY A 1 148 ? 72.413 -9.882 5.974 1.00 34.28 148 GLY A N 1
ATOM 1089 C CA . GLY A 1 148 ? 73.770 -10.262 5.550 1.00 34.28 148 GLY A CA 1
ATOM 1090 C C . GLY A 1 148 ? 74.556 -9.297 4.653 1.00 34.28 148 GLY A C 1
ATOM 1091 O O . GLY A 1 148 ? 74.329 -9.237 3.457 1.00 34.28 148 GLY A O 1
ATOM 1092 N N . PHE A 1 149 ? 75.597 -8.716 5.265 1.00 37.12 149 PHE A N 1
ATOM 1093 C CA . PHE A 1 149 ? 76.947 -8.448 4.730 1.00 37.12 149 PHE A CA 1
ATOM 1094 C C . PHE A 1 149 ? 77.256 -7.233 3.815 1.00 37.12 149 PHE A C 1
ATOM 1096 O O . PHE A 1 149 ? 76.968 -7.211 2.629 1.00 37.12 149 PHE A O 1
ATOM 1103 N N . ALA A 1 150 ? 77.981 -6.287 4.434 1.00 41.03 150 ALA A N 1
ATOM 1104 C CA . ALA A 1 150 ? 79.292 -5.712 4.077 1.00 41.03 150 ALA A CA 1
ATOM 1105 C C . ALA A 1 150 ? 79.599 -5.146 2.670 1.00 41.03 150 ALA A C 1
ATOM 1107 O O . ALA A 1 150 ? 79.673 -5.877 1.692 1.00 41.03 150 ALA A O 1
ATOM 1108 N N . GLY A 1 151 ? 80.074 -3.891 2.681 1.00 39.94 151 GLY A N 1
ATOM 1109 C CA . GLY A 1 151 ? 81.416 -3.547 2.187 1.00 39.94 151 GLY A CA 1
ATOM 1110 C C . GLY A 1 151 ? 81.521 -2.850 0.828 1.00 39.94 151 GLY A C 1
ATOM 1111 O O . GLY A 1 151 ? 81.448 -3.514 -0.198 1.00 39.94 151 GLY A O 1
ATOM 1112 N N . ALA A 1 152 ? 81.794 -1.540 0.853 1.00 40.47 152 ALA A N 1
ATOM 1113 C CA . ALA A 1 152 ? 82.945 -0.845 0.243 1.00 40.47 152 ALA A CA 1
ATOM 1114 C C . ALA A 1 152 ? 82.719 0.673 0.309 1.00 40.47 152 ALA A C 1
ATOM 1116 O O . ALA A 1 152 ? 81.634 1.123 -0.123 1.00 40.47 152 ALA A O 1
#

Organism: NCBI:txid464990

Foldseek 3Di:
DPPPVVVLVVVCVVVCVVCVPPQQKDWLDWDDQQPDTDTDIDGNVCVVVVQKDDKDKDWQAQDDVGHPDSWTKIKIWIHGRNDIDMDIDTDFDDDPPCPVRRVRRVVSRVVRVDDDPPRDPDDDPDDDDDDPDDDDPDDPDDDDDDDDDDDD

Secondary structure (DSSP, 8-state):
--HHHHHHHHHHHHHHHHTTTTTTEEEEEEEEETTEEEEEEEEHHHHHTTSEEEEEEEEEEEEETTTEEEEEEEEEEEEETTEEEEEEEEEPPPSTT-HHHHHHHHHHHHH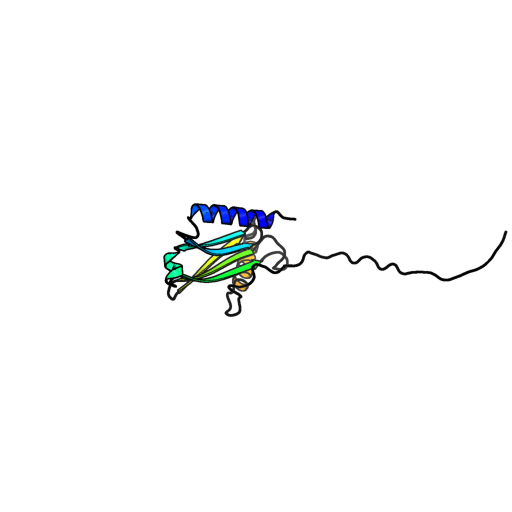H----TTS--SS-SS---PPS-PPPPP--------------

InterPro domains:
  IPR000300 Inositol polyphosphate-related phosphatase [PF22669] (8-116)
  IPR036691 Endonuclease/exonuclease/phosphatase superfamily [G3DSA:3.60.10.10] (4-138)
  IPR036691 Endonuclease/exonuclease/phosphatase superfamily [SSF56219] (10-115)
  IPR046985 Inositol 5-phosphatase [PTHR11200] (9-119)

pLDDT: mean 77.74, std 24.53, range [32.47, 98.56]